Protein AF-A5CTE6-F1 (afdb_monomer_lite)

Sequence (83 aa):
MASTDNTATASTVIDTAVAEIPPRTEVTRTLNMLKLSVSELYTDAARRSPYFSKSKQEATAKLTSALKVIEDFSNKLDSIKKG

Organism: Clavibacter michiganensis subsp. michiganensis (strain NCPPB 382) (NCBI:txid443906)

Secondary structure (DSSP, 8-state):
-PPP---------------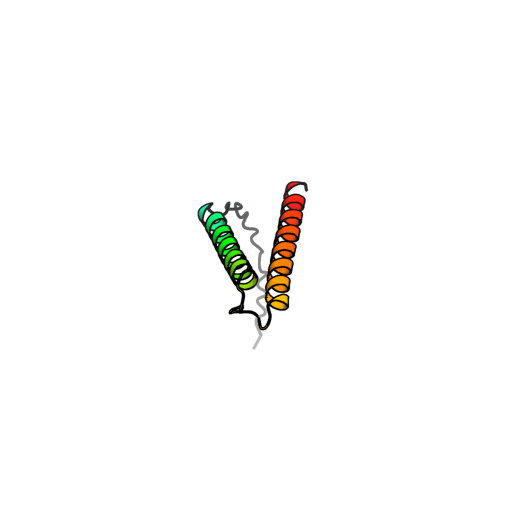PPPPHHHHHHHHHHHHHHHHHHHHHHHSSS-SSSSSHHHHHHHHHHHHHHHHHHHHHHHHHHH-

Structure (mmCIF, N/CA/C/O backbone):
data_AF-A5CTE6-F1
#
_entry.id   AF-A5CTE6-F1
#
loop_
_atom_site.group_PDB
_atom_site.id
_atom_site.type_symbol
_atom_site.label_atom_id
_atom_site.label_alt_id
_atom_site.label_comp_id
_atom_site.label_asym_id
_atom_site.label_entity_id
_atom_site.label_seq_id
_atom_site.pdbx_PDB_ins_code
_atom_site.Cartn_x
_atom_site.Cartn_y
_atom_site.Cartn_z
_atom_site.occupancy
_atom_site.B_iso_or_equiv
_atom_site.auth_seq_id
_atom_site.auth_comp_id
_atom_site.auth_asym_id
_atom_site.auth_atom_id
_atom_site.pdbx_PDB_model_num
ATOM 1 N N . MET A 1 1 ? 66.453 10.297 -2.605 1.00 41.97 1 MET A N 1
ATOM 2 C CA . MET A 1 1 ? 65.230 9.479 -2.736 1.00 41.97 1 MET A CA 1
ATOM 3 C C . MET A 1 1 ? 64.167 10.390 -3.321 1.00 41.97 1 MET A C 1
ATOM 5 O O . MET A 1 1 ? 63.709 11.276 -2.616 1.00 41.97 1 MET A O 1
ATOM 9 N N . ALA A 1 2 ? 63.917 10.298 -4.626 1.00 40.16 2 ALA A N 1
ATOM 10 C CA . ALA A 1 2 ? 62.939 11.144 -5.306 1.00 40.16 2 ALA A CA 1
ATOM 11 C C . ALA A 1 2 ? 61.582 10.431 -5.275 1.00 40.16 2 ALA A C 1
ATOM 13 O O . ALA A 1 2 ?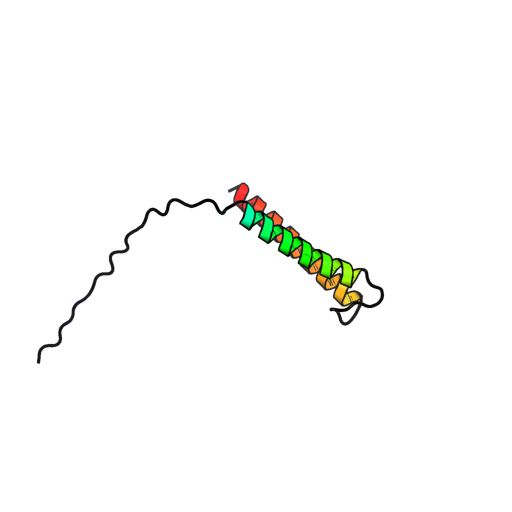 61.473 9.316 -5.783 1.00 40.16 2 ALA A O 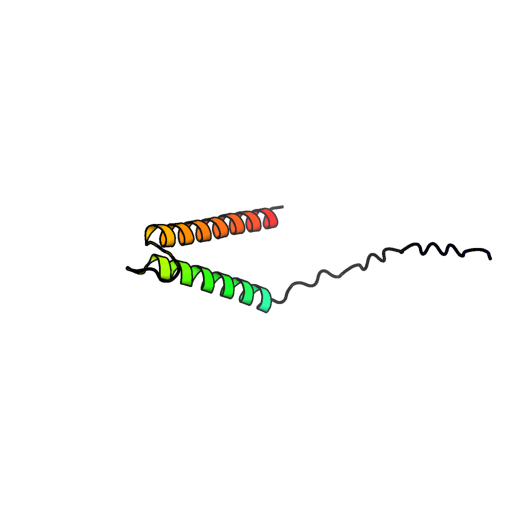1
ATOM 14 N N . SER A 1 3 ? 60.596 11.045 -4.619 1.00 44.66 3 SER A N 1
ATOM 15 C CA . SER A 1 3 ? 59.222 10.551 -4.585 1.00 44.66 3 SER A CA 1
ATOM 16 C C . SER A 1 3 ? 58.572 10.705 -5.956 1.00 44.66 3 SER A C 1
ATOM 18 O O . SER A 1 3 ? 58.632 11.760 -6.581 1.00 44.66 3 SER A O 1
ATOM 20 N N . THR A 1 4 ? 57.981 9.608 -6.405 1.00 48.06 4 THR A N 1
ATOM 21 C CA . THR A 1 4 ? 57.146 9.455 -7.593 1.00 48.06 4 THR A CA 1
ATOM 22 C C . THR A 1 4 ? 55.769 10.076 -7.372 1.00 48.06 4 THR A C 1
ATOM 24 O O . THR A 1 4 ? 55.021 9.567 -6.540 1.00 48.06 4 THR A O 1
ATOM 27 N N . ASP A 1 5 ? 55.401 11.075 -8.172 1.00 41.97 5 ASP A N 1
ATOM 28 C CA . ASP A 1 5 ? 54.003 11.479 -8.346 1.00 41.97 5 ASP A CA 1
ATOM 29 C C . ASP A 1 5 ? 53.499 10.932 -9.684 1.00 41.97 5 ASP A C 1
ATOM 31 O O . ASP A 1 5 ? 53.836 11.431 -10.757 1.00 41.97 5 ASP A O 1
ATOM 35 N N . ASN A 1 6 ? 52.717 9.854 -9.614 1.00 52.59 6 ASN A N 1
ATOM 36 C CA . ASN A 1 6 ? 52.012 9.285 -10.756 1.00 52.59 6 ASN A CA 1
ATOM 37 C C . ASN A 1 6 ? 50.541 9.705 -10.661 1.00 52.59 6 ASN A C 1
ATOM 39 O O . ASN A 1 6 ? 49.718 9.019 -10.053 1.00 52.59 6 ASN A O 1
ATOM 43 N N . THR A 1 7 ? 50.217 10.870 -11.220 1.00 42.50 7 THR A N 1
ATOM 44 C CA . THR A 1 7 ? 48.841 11.372 -11.299 1.00 42.50 7 THR A CA 1
ATOM 45 C C . THR A 1 7 ? 48.082 10.576 -12.356 1.00 42.50 7 THR A C 1
ATOM 47 O O . THR A 1 7 ? 48.102 10.904 -13.540 1.00 42.50 7 THR A O 1
ATOM 50 N N . ALA A 1 8 ? 47.411 9.505 -11.933 1.00 49.53 8 ALA A N 1
ATOM 51 C CA . ALA A 1 8 ? 46.478 8.770 -12.774 1.00 49.53 8 ALA A CA 1
ATOM 52 C C . ALA A 1 8 ? 45.229 9.632 -13.020 1.00 49.53 8 ALA A C 1
ATOM 54 O O . ALA A 1 8 ? 44.360 9.772 -12.160 1.00 49.53 8 ALA A O 1
ATOM 55 N N . THR A 1 9 ? 45.146 10.233 -14.204 1.00 47.81 9 THR A N 1
ATOM 56 C CA . THR A 1 9 ? 43.932 10.882 -14.701 1.00 47.81 9 THR A CA 1
ATOM 57 C C . THR A 1 9 ? 42.876 9.801 -14.933 1.00 47.81 9 THR A C 1
ATOM 59 O O . THR A 1 9 ? 42.973 9.021 -15.879 1.00 47.81 9 THR A O 1
ATOM 62 N N . ALA A 1 10 ? 41.880 9.718 -14.049 1.00 49.78 10 ALA A N 1
ATOM 63 C CA . ALA A 1 10 ? 40.739 8.830 -14.224 1.00 49.78 10 ALA A CA 1
ATOM 64 C C . ALA A 1 10 ? 39.929 9.288 -15.448 1.00 49.78 10 ALA A C 1
ATOM 66 O O . ALA A 1 10 ? 39.135 10.223 -15.370 1.00 49.78 10 ALA A O 1
ATOM 67 N N . SER A 1 11 ? 40.162 8.647 -16.596 1.00 52.31 11 SER A N 1
ATOM 68 C CA . SER A 1 11 ? 39.300 8.787 -17.769 1.00 52.31 11 SER A CA 1
ATOM 69 C C . SER A 1 11 ? 37.928 8.226 -17.424 1.00 52.31 11 SER A C 1
ATOM 71 O O . SER A 1 11 ? 37.770 7.023 -17.218 1.00 52.31 11 SER A O 1
ATOM 73 N N . THR A 1 12 ? 36.933 9.103 -17.339 1.00 47.88 12 THR A N 1
ATOM 74 C CA . THR A 1 12 ? 35.532 8.709 -17.232 1.00 47.88 12 THR A CA 1
ATOM 75 C C . THR A 1 12 ? 35.115 8.134 -18.581 1.00 47.88 12 THR A C 1
ATOM 77 O O . THR A 1 12 ? 34.793 8.865 -19.515 1.00 47.88 12 THR A O 1
ATOM 80 N N . VAL A 1 13 ? 35.180 6.810 -18.703 1.00 52.25 13 VAL A N 1
ATOM 81 C CA . VAL A 1 13 ? 34.526 6.091 -19.793 1.00 52.25 13 VAL A CA 1
ATOM 82 C C . VAL A 1 13 ? 33.030 6.312 -19.599 1.00 52.25 13 VAL A C 1
ATOM 84 O O . VAL A 1 13 ? 32.440 5.793 -18.653 1.00 52.25 13 VAL A O 1
ATOM 87 N N . ILE A 1 14 ? 32.424 7.139 -20.451 1.00 55.28 14 ILE A N 1
ATOM 88 C CA . ILE A 1 14 ? 30.970 7.207 -20.566 1.00 55.28 14 ILE A CA 1
ATOM 89 C C . ILE A 1 14 ? 30.574 5.936 -21.307 1.00 55.28 14 ILE A C 1
ATOM 91 O O . ILE A 1 14 ? 30.511 5.905 -22.536 1.00 55.28 14 ILE A O 1
ATOM 95 N N . ASP A 1 15 ? 30.398 4.860 -20.546 1.00 50.84 15 ASP A N 1
ATOM 96 C CA . ASP A 1 15 ? 29.736 3.673 -21.051 1.00 50.84 15 ASP A CA 1
ATOM 97 C C . ASP A 1 15 ? 28.331 4.120 -21.454 1.00 50.84 15 ASP A C 1
ATOM 99 O O . ASP A 1 15 ? 27.575 4.661 -20.640 1.00 50.84 15 ASP A O 1
ATOM 103 N N . THR A 1 16 ? 28.015 4.010 -22.742 1.00 55.38 16 THR A N 1
ATOM 104 C CA . THR A 1 16 ? 26.670 4.298 -23.239 1.00 55.38 16 THR A CA 1
ATOM 105 C C . THR A 1 16 ? 25.809 3.134 -22.781 1.00 55.38 16 THR A C 1
ATOM 107 O O . THR A 1 16 ? 25.547 2.206 -23.542 1.00 55.38 16 THR A O 1
ATOM 110 N N . ALA A 1 17 ? 25.446 3.144 -21.497 1.00 60.59 17 ALA A N 1
ATOM 111 C CA . ALA A 1 17 ? 24.592 2.144 -20.900 1.00 60.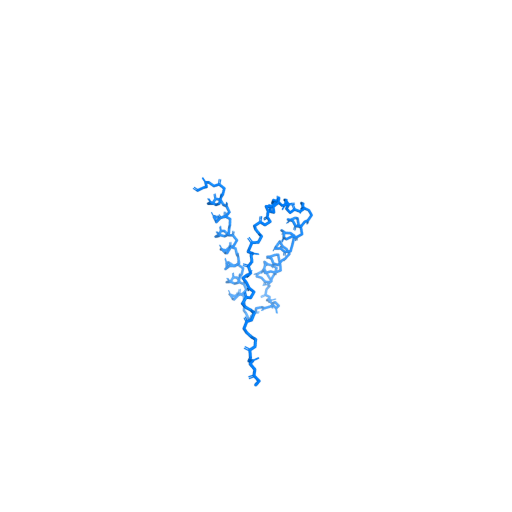59 17 ALA A CA 1
ATOM 112 C C . ALA A 1 17 ? 23.286 2.153 -21.692 1.00 60.59 17 ALA A C 1
ATOM 114 O O . ALA A 1 17 ? 22.494 3.096 -21.614 1.00 60.59 17 ALA A O 1
ATOM 115 N N . VAL A 1 18 ? 23.090 1.115 -22.503 1.00 61.47 18 VAL A N 1
ATOM 116 C CA . VAL A 1 18 ? 21.783 0.784 -23.056 1.00 61.47 18 VAL A CA 1
ATOM 117 C C . VAL A 1 18 ? 20.867 0.695 -21.847 1.00 61.47 18 VAL A C 1
ATOM 119 O O . VAL A 1 18 ? 21.077 -0.154 -20.984 1.00 61.47 18 VAL A O 1
ATOM 122 N N . ALA A 1 19 ? 19.927 1.631 -21.729 1.00 68.00 19 ALA A N 1
ATOM 123 C CA . ALA A 1 19 ? 18.998 1.658 -20.614 1.00 68.00 19 ALA A CA 1
ATOM 124 C C . ALA A 1 19 ? 18.172 0.367 -20.660 1.00 68.00 19 ALA A C 1
ATOM 126 O O . ALA A 1 19 ? 17.238 0.239 -21.454 1.00 68.00 19 ALA A O 1
ATOM 127 N N . GLU A 1 20 ? 18.572 -0.621 -19.865 1.00 83.12 20 GLU A N 1
ATOM 128 C CA . GLU A 1 20 ? 17.885 -1.898 -19.798 1.00 83.12 20 GLU A CA 1
ATOM 129 C C . GLU A 1 20 ? 16.536 -1.674 -19.115 1.00 83.12 20 GLU A C 1
ATOM 131 O O . GLU A 1 20 ? 16.452 -1.141 -18.006 1.00 83.12 20 GLU A O 1
ATOM 136 N N . ILE A 1 21 ? 15.456 -2.027 -19.815 1.00 86.12 21 ILE A N 1
ATOM 137 C CA . ILE A 1 21 ? 14.110 -1.926 -19.258 1.00 86.12 21 ILE A CA 1
ATOM 138 C C . ILE A 1 21 ? 14.004 -2.964 -18.135 1.00 86.12 21 ILE A C 1
ATOM 140 O O . ILE A 1 21 ? 14.224 -4.149 -18.402 1.00 86.12 21 ILE A O 1
ATOM 144 N N . PRO A 1 22 ? 13.615 -2.569 -16.907 1.00 85.62 22 PRO A N 1
ATOM 145 C CA . PRO A 1 22 ? 13.431 -3.518 -15.820 1.00 85.62 22 PRO A CA 1
ATOM 146 C C . PRO A 1 22 ? 12.461 -4.640 -16.215 1.00 85.62 22 PRO A C 1
ATOM 148 O O . PRO A 1 22 ? 11.432 -4.375 -16.854 1.00 85.62 22 PRO A O 1
ATOM 151 N N . PRO A 1 23 ? 12.727 -5.898 -15.826 1.00 92.56 23 PRO A N 1
ATOM 152 C CA . PRO A 1 23 ? 11.849 -7.001 -16.168 1.00 92.56 23 PRO A CA 1
ATOM 153 C C . PRO A 1 23 ? 10.466 -6.794 -15.539 1.00 92.56 23 PRO A C 1
ATOM 155 O O . PRO A 1 23 ? 10.320 -6.403 -14.380 1.00 92.56 23 PRO A O 1
ATOM 158 N N . ARG A 1 24 ? 9.404 -7.123 -16.284 1.00 93.06 24 ARG A N 1
ATOM 159 C CA . ARG A 1 24 ? 8.008 -6.969 -15.823 1.00 93.06 24 ARG A CA 1
ATOM 160 C C . ARG A 1 24 ? 7.725 -7.686 -14.493 1.00 93.06 24 ARG A C 1
ATOM 162 O O . ARG A 1 24 ? 6.851 -7.269 -13.727 1.00 93.06 24 ARG A O 1
ATOM 169 N N . THR A 1 25 ? 8.444 -8.774 -14.223 1.00 95.12 25 THR A N 1
ATOM 170 C CA . THR A 1 25 ? 8.364 -9.532 -12.968 1.00 95.12 25 THR A CA 1
ATOM 171 C C . THR A 1 25 ? 8.760 -8.686 -11.764 1.00 95.12 25 THR A C 1
ATOM 173 O O . THR A 1 25 ? 8.127 -8.798 -10.716 1.00 95.12 25 THR A O 1
ATOM 176 N N . GLU A 1 26 ? 9.737 -7.794 -11.912 1.00 92.12 26 GLU A N 1
ATOM 177 C CA . GLU A 1 26 ? 10.170 -6.891 -10.851 1.00 92.12 26 GLU A CA 1
ATOM 178 C C . GLU A 1 26 ? 9.094 -5.855 -10.528 1.00 92.12 26 GLU A C 1
ATOM 180 O O . GLU A 1 26 ? 8.714 -5.716 -9.366 1.00 92.12 26 GLU A O 1
ATOM 185 N N . VAL A 1 27 ? 8.510 -5.220 -11.550 1.00 92.12 27 VAL A N 1
ATOM 186 C CA . VAL A 1 27 ? 7.377 -4.289 -11.381 1.00 92.12 27 VAL A CA 1
ATOM 187 C C . VAL A 1 27 ? 6.216 -4.979 -10.663 1.00 92.12 27 VAL A C 1
ATOM 189 O O . VAL A 1 27 ? 5.665 -4.459 -9.693 1.00 92.12 27 VAL A O 1
ATOM 192 N N . THR A 1 28 ? 5.874 -6.191 -11.103 1.00 95.44 28 THR A N 1
ATOM 193 C CA . THR A 1 28 ? 4.788 -6.985 -10.511 1.00 95.44 28 THR A CA 1
ATOM 194 C C . THR A 1 28 ? 5.071 -7.313 -9.046 1.00 95.44 28 THR A C 1
ATOM 196 O O . THR A 1 28 ? 4.192 -7.167 -8.196 1.00 95.44 28 THR A O 1
ATOM 199 N N . ARG A 1 29 ? 6.306 -7.721 -8.728 1.00 96.62 29 ARG A N 1
ATOM 200 C CA . ARG A 1 29 ? 6.730 -8.019 -7.356 1.00 96.62 29 ARG A CA 1
ATOM 201 C C . ARG A 1 29 ? 6.584 -6.794 -6.458 1.00 96.62 29 ARG A C 1
ATOM 203 O O . ARG A 1 29 ? 6.003 -6.908 -5.382 1.00 96.62 29 ARG A O 1
ATOM 210 N N . THR A 1 30 ? 7.055 -5.635 -6.907 1.00 94.81 30 THR A N 1
ATOM 211 C CA . THR A 1 30 ? 6.978 -4.383 -6.142 1.00 94.81 30 THR A CA 1
ATOM 212 C C . THR A 1 30 ? 5.531 -3.992 -5.843 1.00 94.81 30 THR A C 1
ATOM 214 O O . THR A 1 30 ? 5.196 -3.702 -4.694 1.00 94.81 30 THR A O 1
ATOM 217 N N . LEU A 1 31 ? 4.640 -4.065 -6.837 1.00 95.00 31 LEU A N 1
ATOM 218 C CA . LEU A 1 31 ? 3.218 -3.755 -6.645 1.00 95.00 31 LEU A CA 1
ATOM 219 C C . LEU A 1 31 ? 2.520 -4.747 -5.703 1.00 95.00 31 LEU A C 1
ATOM 221 O O . LEU A 1 31 ? 1.687 -4.343 -4.891 1.00 95.00 31 LEU A O 1
ATOM 225 N N . ASN A 1 32 ? 2.877 -6.031 -5.765 1.00 97.38 32 ASN A N 1
ATOM 226 C CA . ASN A 1 32 ? 2.330 -7.042 -4.858 1.00 97.38 32 ASN A CA 1
ATOM 227 C C . ASN A 1 32 ? 2.756 -6.806 -3.405 1.00 97.38 32 ASN A C 1
ATOM 229 O O . ASN A 1 32 ? 1.922 -6.925 -2.507 1.00 97.38 32 ASN A O 1
ATOM 233 N N . MET A 1 33 ? 4.017 -6.431 -3.175 1.00 96.75 33 MET A N 1
ATOM 234 C CA . MET A 1 33 ? 4.497 -6.078 -1.836 1.00 96.75 33 MET A CA 1
ATOM 235 C C . MET A 1 33 ? 3.769 -4.849 -1.290 1.00 96.75 33 MET A C 1
ATOM 237 O O . MET A 1 33 ? 3.285 -4.883 -0.161 1.00 96.75 33 MET A O 1
ATOM 241 N N . LEU A 1 34 ? 3.600 -3.805 -2.109 1.00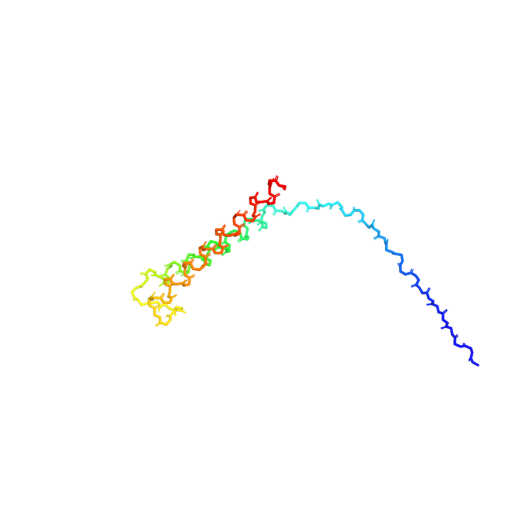 96.69 34 LEU A N 1
ATOM 242 C CA . LEU A 1 34 ? 2.838 -2.615 -1.722 1.00 96.69 34 LEU A CA 1
ATOM 243 C C . LEU A 1 34 ? 1.392 -2.972 -1.348 1.00 96.69 34 LEU A C 1
ATOM 245 O O . LEU A 1 34 ? 0.901 -2.566 -0.294 1.00 96.69 34 LEU A O 1
ATOM 249 N N . LYS A 1 35 ? 0.717 -3.774 -2.181 1.00 96.62 35 LYS A N 1
ATOM 250 C CA . LYS A 1 35 ? -0.650 -4.241 -1.919 1.00 96.62 35 LYS A CA 1
ATOM 251 C C . LYS A 1 35 ? -0.747 -4.991 -0.591 1.00 96.62 35 LYS A C 1
ATOM 253 O O . LYS A 1 35 ? -1.701 -4.760 0.155 1.00 96.62 35 LYS A O 1
ATOM 258 N N . LEU A 1 36 ? 0.2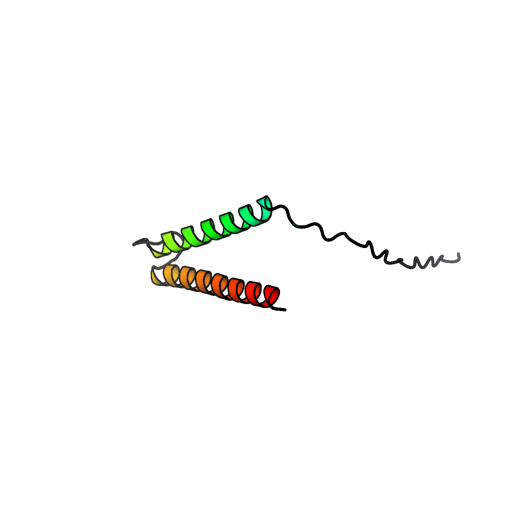03 -5.882 -0.304 1.00 97.69 36 LEU A N 1
ATOM 259 C CA . LEU A 1 36 ? 0.227 -6.649 0.940 1.00 97.69 36 LEU A CA 1
ATOM 260 C C . LEU A 1 36 ? 0.330 -5.717 2.151 1.00 97.69 36 LEU A C 1
ATOM 262 O O . LEU A 1 36 ? -0.538 -5.765 3.020 1.00 97.69 36 LEU A O 1
ATOM 266 N N . SER A 1 37 ? 1.307 -4.806 2.159 1.00 96.25 37 SER A N 1
ATOM 267 C CA . SER A 1 37 ? 1.513 -3.872 3.273 1.00 96.25 37 SER A CA 1
ATOM 268 C C . SER A 1 37 ? 0.294 -2.982 3.533 1.00 96.25 37 SER A C 1
ATOM 270 O O . SER A 1 37 ? -0.110 -2.787 4.677 1.00 96.25 37 SER A O 1
ATOM 272 N N . VAL A 1 38 ? -0.355 -2.475 2.481 1.00 96.81 38 VAL A N 1
ATOM 273 C CA . VAL A 1 38 ? -1.581 -1.670 2.632 1.00 96.81 38 VAL A CA 1
ATOM 274 C C . VAL A 1 38 ? -2.742 -2.516 3.155 1.00 96.81 38 VAL A C 1
ATOM 276 O O . VAL A 1 38 ? -3.523 -2.046 3.982 1.00 96.81 38 VAL A O 1
ATOM 279 N N . SER A 1 39 ? -2.851 -3.772 2.716 1.00 97.38 39 SER A N 1
ATOM 280 C CA . SER A 1 39 ? -3.899 -4.693 3.176 1.00 97.38 39 SER A CA 1
ATOM 281 C C . SER A 1 39 ? -3.758 -5.026 4.664 1.00 97.38 39 SER A C 1
ATOM 283 O O . SER A 1 39 ? -4.765 -5.146 5.366 1.00 97.38 39 SER A O 1
ATOM 285 N N . GLU A 1 40 ? -2.529 -5.134 5.169 1.00 97.44 40 GLU A N 1
ATOM 286 C CA . GLU A 1 40 ? -2.254 -5.324 6.598 1.00 97.44 40 GLU A CA 1
ATOM 287 C C . GLU A 1 40 ? -2.689 -4.108 7.418 1.00 97.44 40 GLU A C 1
ATOM 289 O O . GLU A 1 40 ? -3.398 -4.271 8.412 1.00 97.44 40 GLU A O 1
ATOM 294 N N . LEU A 1 41 ? -2.364 -2.892 6.964 1.00 97.38 41 LEU A N 1
ATOM 295 C CA . LEU A 1 41 ? -2.820 -1.652 7.604 1.00 97.38 41 LEU A CA 1
ATOM 296 C C . LEU A 1 41 ? -4.345 -1.520 7.578 1.00 97.38 41 LEU A C 1
ATOM 298 O O . LEU A 1 41 ? -4.946 -1.132 8.578 1.00 97.38 41 LEU A O 1
ATOM 302 N N . TYR A 1 42 ? -4.984 -1.880 6.463 1.00 97.88 42 TYR A N 1
ATOM 303 C CA . TYR A 1 42 ? -6.441 -1.892 6.363 1.00 97.88 42 TYR A CA 1
ATOM 304 C C . TYR A 1 42 ? -7.053 -2.877 7.355 1.00 97.88 42 TYR A C 1
ATOM 306 O O . TYR A 1 42 ? -7.990 -2.543 8.077 1.00 97.88 42 TYR A O 1
ATOM 314 N N . THR A 1 43 ? -6.499 -4.084 7.428 1.00 97.69 43 THR A N 1
ATOM 315 C CA . THR A 1 43 ? -6.969 -5.121 8.346 1.00 97.69 43 THR A CA 1
ATOM 316 C C . THR A 1 43 ? -6.797 -4.684 9.802 1.00 97.69 43 THR A C 1
ATOM 318 O O . THR A 1 43 ? -7.714 -4.866 10.604 1.00 97.69 43 THR A O 1
ATOM 321 N N . ASP A 1 44 ? -5.665 -4.067 10.150 1.00 97.44 44 ASP A N 1
ATOM 322 C CA . ASP A 1 44 ? -5.413 -3.486 11.475 1.00 97.44 44 ASP A CA 1
ATOM 323 C C . ASP A 1 44 ? -6.449 -2.405 11.811 1.00 97.44 44 ASP A C 1
ATOM 325 O O . ASP A 1 44 ? -7.093 -2.444 12.863 1.00 97.44 44 ASP A O 1
ATOM 329 N N . ALA A 1 45 ? -6.690 -1.495 10.864 1.00 97.31 45 ALA A N 1
ATOM 330 C CA . ALA A 1 45 ? -7.664 -0.419 10.985 1.00 97.31 45 ALA A CA 1
ATOM 331 C C . ALA A 1 45 ? -9.116 -0.902 10.972 1.00 97.31 45 ALA A C 1
ATOM 333 O O . ALA A 1 45 ? -9.969 -0.205 11.509 1.00 97.31 45 ALA A O 1
ATOM 334 N N . ALA A 1 46 ? -9.435 -2.075 10.422 1.00 97.06 46 ALA A N 1
ATOM 335 C CA . ALA A 1 46 ? -10.784 -2.644 10.408 1.00 97.06 46 ALA A CA 1
ATOM 336 C C . ALA A 1 46 ? -11.128 -3.371 11.720 1.00 97.06 46 ALA A C 1
ATOM 338 O O . ALA A 1 46 ? -12.277 -3.347 12.165 1.00 97.06 46 ALA A O 1
ATOM 339 N N . ARG A 1 47 ? -10.134 -3.945 12.406 1.00 95.06 47 ARG A N 1
ATOM 340 C CA . ARG A 1 47 ? -10.325 -4.712 13.650 1.00 95.06 47 ARG A CA 1
ATOM 341 C C . ARG A 1 47 ? -10.897 -3.880 14.796 1.00 95.06 47 ARG A C 1
ATOM 343 O O . ARG A 1 47 ? -10.604 -2.696 14.938 1.00 95.06 47 ARG A O 1
ATOM 350 N N . ARG A 1 48 ? -11.683 -4.518 15.673 1.00 94.12 48 ARG A N 1
ATOM 351 C CA . ARG A 1 48 ? -12.152 -3.890 16.925 1.00 94.12 48 ARG A CA 1
ATOM 352 C C . ARG A 1 48 ? -10.985 -3.559 17.862 1.00 94.12 48 ARG A C 1
ATOM 354 O O . ARG A 1 48 ? -10.976 -2.490 18.457 1.00 94.12 48 ARG A O 1
ATOM 361 N N . SER A 1 49 ? -10.013 -4.467 17.951 1.00 94.44 49 SER A N 1
ATOM 362 C CA . SER A 1 49 ? -8.738 -4.281 18.648 1.00 94.44 49 SER A CA 1
ATOM 363 C C . SER A 1 49 ? -7.602 -4.448 17.634 1.00 94.44 49 SER A C 1
ATOM 365 O O . SER A 1 49 ? -7.410 -5.573 17.161 1.00 94.44 49 SER A O 1
ATOM 367 N N . PRO A 1 50 ? -6.899 -3.369 17.251 1.00 95.81 50 PRO A N 1
ATOM 368 C CA . PRO A 1 50 ? -5.738 -3.448 16.363 1.00 95.81 50 PRO A CA 1
ATOM 369 C C . PRO A 1 50 ? -4.605 -4.299 16.963 1.00 95.81 50 PRO A C 1
ATOM 371 O O . PRO A 1 50 ? -4.515 -4.440 18.183 1.00 95.81 50 PRO A O 1
ATOM 374 N N . TYR A 1 51 ? -3.753 -4.870 16.111 1.00 94.06 51 TYR A N 1
ATOM 375 C CA . TYR A 1 51 ? -2.552 -5.619 16.497 1.00 94.06 51 TYR A CA 1
ATOM 376 C C . TYR A 1 51 ? -1.288 -4.762 16.486 1.00 94.06 51 TYR A C 1
ATOM 378 O O . TYR A 1 51 ? -0.443 -4.913 17.363 1.00 94.06 51 TYR A O 1
ATOM 386 N N . PHE A 1 52 ? -1.142 -3.882 15.493 1.00 92.38 52 PHE A N 1
ATOM 387 C CA . PHE A 1 52 ? 0.088 -3.106 15.278 1.00 92.38 52 PHE A CA 1
ATOM 388 C C . PHE A 1 52 ? -0.006 -1.672 15.808 1.00 92.38 52 PHE A C 1
ATOM 390 O O . PHE A 1 52 ? 0.990 -0.947 15.873 1.00 92.38 52 PHE A O 1
ATOM 397 N N . SER A 1 53 ? -1.211 -1.234 16.158 1.00 95.94 53 SER A N 1
ATOM 398 C CA . SER A 1 53 ? -1.503 0.123 16.615 1.00 95.94 53 SER A CA 1
ATOM 399 C C . SER A 1 53 ? -2.007 0.109 18.051 1.00 95.94 53 SER A C 1
ATOM 401 O O . SER A 1 53 ? -2.732 -0.798 18.453 1.00 95.94 53 SER A O 1
ATOM 403 N N . LYS A 1 54 ? -1.660 1.135 18.835 1.00 95.44 54 LYS A N 1
ATOM 404 C CA . LYS A 1 54 ? -2.034 1.229 20.257 1.00 95.44 54 LYS A CA 1
ATOM 405 C C . LYS A 1 54 ? -3.509 1.570 20.444 1.00 95.44 54 LYS A C 1
ATOM 407 O O . LYS A 1 54 ? -4.064 1.366 21.518 1.00 95.44 54 LYS A O 1
ATOM 412 N N . SER A 1 55 ? -4.145 2.122 19.413 1.00 96.44 55 SER A N 1
ATOM 413 C CA . SER A 1 55 ? -5.562 2.469 19.419 1.00 96.44 55 SER A CA 1
ATOM 414 C C . SER A 1 55 ? -6.177 2.346 18.028 1.00 96.44 55 SER A C 1
ATOM 416 O O . SER A 1 55 ? -5.481 2.367 17.010 1.00 96.44 55 SER A O 1
ATOM 418 N N . LYS A 1 56 ? -7.512 2.280 17.983 1.00 96.50 56 LYS A N 1
ATOM 419 C CA . LYS A 1 56 ? -8.280 2.315 16.733 1.00 96.50 56 LYS A CA 1
ATOM 420 C C . LYS A 1 56 ? -8.005 3.587 15.929 1.00 96.50 56 LYS A C 1
ATOM 422 O O . LYS A 1 56 ? -7.863 3.522 14.714 1.00 96.50 56 LYS A O 1
ATOM 427 N N . GLN A 1 57 ? -7.903 4.725 16.613 1.00 97.00 57 GLN A N 1
ATOM 428 C CA . GLN A 1 57 ? -7.625 6.010 15.981 1.00 97.00 57 GLN A CA 1
ATOM 429 C C . GLN A 1 57 ? -6.240 6.025 15.326 1.00 97.00 57 GLN A C 1
ATOM 431 O O . GLN A 1 57 ? -6.108 6.482 14.194 1.00 97.00 57 GLN A O 1
ATOM 436 N N . GLU A 1 58 ? -5.226 5.471 15.996 1.00 97.44 58 GLU A N 1
ATOM 437 C CA . GLU A 1 58 ? -3.883 5.333 15.428 1.00 97.44 58 GLU A CA 1
ATOM 438 C C . GLU A 1 58 ? -3.876 4.406 14.204 1.00 97.44 58 GLU A C 1
ATOM 440 O O . GLU A 1 58 ? -3.269 4.749 13.192 1.00 97.44 58 GLU A O 1
ATOM 445 N N . ALA A 1 59 ? -4.587 3.273 14.256 1.00 98.06 59 ALA A N 1
ATOM 446 C CA . ALA A 1 59 ? -4.682 2.345 13.127 1.00 98.06 59 ALA A CA 1
ATOM 447 C C . ALA A 1 59 ? -5.293 3.018 11.888 1.00 98.06 59 ALA A C 1
ATOM 449 O O . ALA A 1 59 ? -4.733 2.950 10.792 1.00 98.06 59 ALA A O 1
ATOM 450 N N . THR A 1 60 ? -6.400 3.744 12.072 1.00 97.56 60 THR A N 1
ATOM 451 C CA . THR A 1 60 ? -7.024 4.527 10.999 1.00 97.56 60 THR A CA 1
ATOM 452 C C . THR A 1 60 ? -6.083 5.615 10.482 1.00 97.56 60 THR A C 1
ATOM 454 O O . THR A 1 60 ? -5.945 5.769 9.274 1.00 97.56 60 THR A O 1
ATOM 457 N N . ALA A 1 61 ? -5.388 6.341 11.364 1.00 97.94 61 ALA A N 1
ATOM 458 C CA . ALA A 1 61 ? -4.453 7.392 10.960 1.00 97.94 61 ALA A CA 1
ATOM 459 C C . ALA A 1 61 ? -3.276 6.849 10.132 1.00 97.94 61 ALA A C 1
ATOM 461 O O . ALA A 1 61 ? -2.881 7.478 9.146 1.00 97.94 61 ALA A O 1
ATOM 462 N N . LYS A 1 62 ? -2.749 5.668 10.481 1.00 97.56 62 LYS A N 1
ATOM 463 C CA . LYS A 1 62 ? -1.704 4.980 9.706 1.00 97.56 62 LYS A CA 1
ATOM 464 C C . LYS A 1 62 ? -2.201 4.581 8.322 1.00 97.56 62 LYS A C 1
ATOM 466 O O . LYS A 1 62 ? -1.518 4.863 7.342 1.00 97.56 62 LYS A O 1
ATOM 471 N N . LEU A 1 63 ? -3.393 3.984 8.228 1.00 97.88 63 LEU A N 1
ATOM 472 C CA . LEU A 1 63 ? -3.999 3.638 6.941 1.00 97.88 63 LEU A CA 1
ATOM 473 C C . LEU A 1 63 ? -4.205 4.883 6.069 1.00 97.88 63 LEU A C 1
ATOM 475 O O . LEU A 1 63 ? -3.778 4.896 4.919 1.00 97.88 63 LEU A O 1
ATOM 479 N N . THR A 1 64 ? -4.810 5.941 6.612 1.00 97.88 64 THR A N 1
ATOM 480 C CA . THR A 1 64 ? -5.052 7.188 5.869 1.00 97.88 64 THR A CA 1
ATOM 481 C C . THR A 1 64 ? -3.747 7.813 5.383 1.00 97.88 64 THR A C 1
ATOM 483 O O . THR A 1 64 ? -3.658 8.233 4.233 1.00 97.88 64 THR A O 1
ATOM 486 N N . SER A 1 65 ? -2.712 7.828 6.227 1.00 97.56 65 SER A N 1
ATOM 487 C CA . SER A 1 65 ? -1.384 8.320 5.842 1.00 97.56 65 SER A CA 1
ATOM 488 C C . SER A 1 65 ? -0.776 7.487 4.712 1.00 97.56 65 SER A C 1
ATOM 490 O O . SER A 1 65 ? -0.264 8.051 3.750 1.00 97.56 65 SER A O 1
ATOM 492 N N . ALA A 1 66 ? -0.877 6.157 4.783 1.00 97.12 66 ALA A N 1
ATOM 493 C CA . ALA A 1 66 ? -0.385 5.272 3.730 1.00 97.12 66 ALA A CA 1
ATOM 494 C C . ALA A 1 66 ? -1.116 5.495 2.397 1.00 97.12 66 ALA A C 1
ATOM 496 O O . ALA A 1 66 ? -0.474 5.574 1.352 1.00 97.12 66 ALA A O 1
ATOM 497 N N . LEU A 1 67 ? -2.443 5.656 2.428 1.00 97.50 67 LEU A N 1
ATOM 498 C CA . LEU A 1 67 ? -3.235 5.952 1.231 1.00 97.50 67 LEU A CA 1
ATOM 499 C C . LEU A 1 67 ? -2.861 7.305 0.618 1.00 97.50 67 LEU A C 1
ATOM 501 O O . LEU A 1 67 ? -2.704 7.387 -0.596 1.00 97.50 67 LEU A O 1
ATOM 505 N N . LYS A 1 68 ? -2.633 8.331 1.447 1.00 97.75 68 LYS A N 1
ATOM 506 C CA . LYS A 1 68 ? -2.162 9.642 0.981 1.00 97.75 68 LYS A CA 1
ATOM 507 C C . LYS A 1 68 ? -0.803 9.544 0.283 1.00 97.75 68 LYS A C 1
ATOM 509 O O . LYS A 1 68 ? -0.625 10.108 -0.787 1.00 97.75 68 LYS A O 1
ATOM 514 N N . VAL A 1 69 ? 0.141 8.790 0.846 1.00 96.81 69 VAL A N 1
ATOM 515 C CA . VAL A 1 69 ? 1.461 8.583 0.221 1.00 96.81 69 VAL A CA 1
ATOM 516 C C . VAL A 1 69 ? 1.333 7.891 -1.139 1.00 96.81 69 VAL A C 1
ATOM 518 O O . VAL A 1 69 ? 2.051 8.240 -2.073 1.00 96.81 69 VAL A O 1
ATOM 521 N N . ILE A 1 70 ? 0.415 6.931 -1.278 1.00 96.19 70 ILE A N 1
ATOM 522 C CA . ILE A 1 70 ? 0.160 6.248 -2.557 1.00 96.19 70 ILE A CA 1
ATOM 523 C C . ILE A 1 70 ? -0.459 7.204 -3.579 1.00 96.19 70 ILE A C 1
ATOM 525 O O . ILE A 1 70 ? -0.076 7.171 -4.747 1.00 96.19 70 ILE A O 1
ATOM 529 N N . GLU A 1 71 ? -1.380 8.064 -3.150 1.00 97.06 71 GLU A N 1
ATOM 530 C CA . GLU A 1 71 ? -1.959 9.113 -3.990 1.00 97.06 71 GLU A CA 1
ATOM 531 C C . GLU A 1 71 ? -0.882 10.095 -4.475 1.00 97.06 71 GLU A C 1
ATOM 533 O O . GLU A 1 71 ? -0.755 10.330 -5.677 1.00 97.06 71 GLU A O 1
ATOM 538 N N . ASP A 1 72 ? -0.039 10.592 -3.569 1.00 96.75 72 ASP A N 1
ATOM 539 C CA . ASP A 1 72 ? 1.069 11.494 -3.897 1.00 96.75 72 ASP A CA 1
ATOM 540 C C . ASP A 1 72 ? 2.075 10.826 -4.852 1.00 96.75 72 ASP A C 1
ATOM 542 O O . ASP A 1 72 ? 2.532 11.439 -5.821 1.00 96.75 72 ASP A O 1
ATOM 546 N N . PHE A 1 73 ? 2.380 9.544 -4.633 1.00 95.00 73 PHE A N 1
ATOM 547 C CA . PHE A 1 73 ? 3.215 8.754 -5.536 1.00 95.00 73 PHE A CA 1
ATOM 548 C C . PHE A 1 73 ? 2.579 8.608 -6.923 1.00 95.00 73 PHE A C 1
ATOM 550 O O . PHE A 1 73 ? 3.261 8.810 -7.927 1.00 95.00 73 PHE A O 1
ATOM 557 N N . SER A 1 74 ? 1.276 8.324 -6.998 1.00 94.56 74 SER A N 1
ATOM 558 C CA . SER A 1 74 ? 0.538 8.246 -8.265 1.00 94.56 74 SER A CA 1
ATOM 559 C C . SER A 1 74 ? 0.591 9.572 -9.022 1.00 94.56 74 SER A C 1
ATOM 561 O O . SER A 1 74 ? 0.921 9.596 -10.206 1.00 94.56 74 SER A O 1
ATOM 563 N N . ASN A 1 75 ? 0.358 10.687 -8.329 1.00 95.75 75 ASN A N 1
ATOM 564 C CA . ASN A 1 75 ? 0.462 12.026 -8.907 1.00 95.75 75 ASN A CA 1
ATOM 565 C C . ASN A 1 75 ? 1.878 12.303 -9.430 1.00 95.75 75 ASN A C 1
ATOM 567 O O . ASN A 1 75 ? 2.057 12.899 -10.497 1.00 95.75 75 ASN A O 1
ATOM 571 N N . LYS A 1 76 ? 2.907 11.832 -8.714 1.00 96.25 76 LYS A N 1
ATOM 572 C CA . LYS A 1 76 ? 4.294 11.960 -9.162 1.00 96.25 76 LYS A CA 1
ATOM 573 C C . LYS A 1 76 ? 4.573 11.120 -10.408 1.00 96.25 76 LYS A C 1
ATOM 575 O O . LYS A 1 76 ? 5.201 11.638 -11.331 1.00 96.25 76 LYS A O 1
ATOM 580 N N . LEU A 1 77 ? 4.090 9.879 -10.478 1.00 94.50 77 LEU A N 1
ATOM 581 C CA . LEU A 1 77 ? 4.203 9.044 -11.680 1.00 94.50 77 LEU A CA 1
ATOM 582 C C . LEU A 1 77 ? 3.522 9.697 -12.889 1.00 94.50 77 LEU A C 1
ATOM 584 O O . LEU A 1 77 ? 4.099 9.732 -13.976 1.00 94.50 77 LEU A O 1
ATOM 588 N N . ASP A 1 78 ? 2.343 10.283 -12.687 1.00 94.44 78 ASP A N 1
ATOM 589 C CA . ASP A 1 78 ? 1.640 11.025 -13.734 1.00 94.44 78 ASP A CA 1
ATOM 590 C C . ASP A 1 78 ? 2.431 12.246 -14.211 1.00 94.44 78 ASP A C 1
ATOM 592 O O . ASP A 1 78 ? 2.458 12.521 -15.412 1.00 94.44 78 ASP A O 1
ATOM 596 N N . SER A 1 79 ? 3.108 12.960 -13.305 1.00 95.31 79 SER A N 1
ATOM 597 C CA . SER A 1 79 ? 3.985 14.075 -13.688 1.00 95.31 79 SER A CA 1
ATOM 598 C C . SER A 1 79 ? 5.165 13.613 -14.548 1.00 95.31 79 SER A C 1
ATOM 600 O O . SER A 1 79 ? 5.462 14.244 -15.554 1.00 95.31 79 SER A O 1
ATOM 602 N N . ILE A 1 80 ? 5.777 12.467 -14.218 1.00 94.62 80 ILE A N 1
ATOM 603 C CA . ILE A 1 80 ? 6.888 11.890 -14.993 1.00 94.62 80 ILE A CA 1
ATOM 604 C C . ILE A 1 80 ? 6.422 11.511 -16.401 1.00 94.62 80 ILE A C 1
ATOM 606 O O . ILE A 1 80 ? 7.149 11.709 -17.369 1.00 94.62 80 ILE A O 1
ATOM 610 N N . LYS A 1 81 ? 5.198 10.986 -16.531 1.00 90.06 81 LYS A N 1
ATOM 611 C CA . LYS A 1 81 ? 4.621 10.627 -17.830 1.00 90.06 81 LYS A CA 1
ATOM 612 C C . LYS A 1 81 ? 4.335 11.849 -18.709 1.00 90.06 81 LYS A C 1
ATOM 614 O O . LYS A 1 81 ? 4.414 11.738 -19.929 1.00 90.06 81 LYS A O 1
ATOM 619 N N . LYS A 1 82 ? 3.927 12.968 -18.105 1.00 85.25 82 LYS A N 1
ATOM 620 C CA . LYS A 1 82 ? 3.505 14.177 -18.830 1.00 85.25 82 LYS A CA 1
ATOM 621 C C . LYS A 1 82 ? 4.675 15.040 -19.315 1.00 85.25 82 LYS A C 1
ATOM 623 O O . LYS A 1 82 ? 4.472 15.752 -20.295 1.00 85.25 82 LYS A O 1
ATOM 628 N N . GLY A 1 83 ? 5.861 14.894 -18.714 1.00 58.88 83 GLY A N 1
ATOM 629 C CA . GLY A 1 83 ? 7.042 15.706 -19.025 1.00 58.88 83 GLY A CA 1
ATOM 630 C C . GLY A 1 83 ? 7.024 17.029 -18.280 1.00 58.88 83 GLY A C 1
ATOM 631 O O . GLY A 1 83 ? 6.070 17.807 -18.495 1.00 58.88 83 GLY A O 1
#

Foldseek 3Di:
DDDDDDPPDPDPPPPVPPPDDPDVVVVVVVVVVLVVVLVLLVVQLVDPHGDPDPDNVRSVVVNVVSVVVVVVVVVVVVVVVVD

pLDDT: mean 84.64, std 19.42, range [40.16, 98.06]

Radius of gyration: 24.11 Å; chains: 1; bounding box: 77×25×44 Å